Protein AF-A0A9R0AUU1-F1 (afdb_monomer_lite)

Organism: Cyprinus carpio (NCBI:txid7962)

Foldseek 3Di:
DVVVVVVVVVVVVVVVVVVPPDPDPVDDDPVVCCVVDVDDQCPPVPPPVVVDQQDCCRPVVVHNHDLVSLCSNVVDPVVSVVCVCCSPVNDPPDPPD

Radius of gyration: 24.3 Å; chains: 1; bounding box: 58×23×67 Å

Structure (mmCIF, N/CA/C/O backbone):
data_AF-A0A9R0AUU1-F1
#
_entry.id   AF-A0A9R0AUU1-F1
#
loop_
_atom_site.group_PDB
_atom_site.id
_atom_site.type_symbol
_atom_site.label_atom_id
_atom_site.label_alt_id
_atom_site.label_comp_id
_atom_site.label_asym_id
_atom_site.label_entity_id
_atom_site.label_seq_id
_atom_site.pdbx_PDB_ins_code
_atom_site.Cartn_x
_atom_site.Cartn_y
_atom_site.Cartn_z
_atom_site.occupancy
_atom_site.B_iso_or_equiv
_atom_site.auth_seq_id
_atom_site.auth_comp_id
_atom_site.auth_asym_id
_atom_site.auth_atom_id
_atom_site.pdbx_PDB_model_num
ATOM 1 N N . MET A 1 1 ? 31.552 3.357 -51.571 1.00 61.28 1 MET A N 1
ATOM 2 C CA . MET A 1 1 ? 30.229 2.704 -51.471 1.00 61.28 1 MET A CA 1
ATOM 3 C C . MET A 1 1 ? 29.868 2.437 -50.012 1.00 61.28 1 MET A C 1
ATOM 5 O O . MET A 1 1 ? 28.837 2.933 -49.583 1.00 61.28 1 MET A O 1
ATOM 9 N N . GLU A 1 2 ? 30.771 1.855 -49.219 1.00 70.00 2 GLU A N 1
ATOM 10 C CA . GLU A 1 2 ? 30.631 1.654 -47.757 1.00 70.00 2 GLU A CA 1
ATOM 11 C C . GLU A 1 2 ? 30.135 2.874 -46.951 1.00 70.00 2 GLU A C 1
ATOM 13 O O . GLU A 1 2 ? 29.210 2.769 -46.153 1.00 70.00 2 GLU A O 1
ATOM 18 N N . SER A 1 3 ? 30.689 4.072 -47.192 1.00 77.75 3 SER A N 1
ATOM 19 C CA . SER A 1 3 ? 30.302 5.280 -46.436 1.00 77.75 3 SER A CA 1
ATOM 20 C C . SER A 1 3 ? 28.859 5.735 -46.703 1.00 77.75 3 SER A C 1
ATOM 22 O O . SER A 1 3 ? 28.201 6.260 -45.807 1.00 77.75 3 SER A O 1
ATOM 24 N N . LEU A 1 4 ? 28.349 5.519 -47.920 1.00 81.06 4 LEU A N 1
ATOM 25 C CA . LEU A 1 4 ? 26.982 5.895 -48.288 1.00 81.06 4 LEU A CA 1
ATOM 26 C C . LEU A 1 4 ? 25.972 4.903 -47.702 1.00 81.06 4 LEU A C 1
ATOM 28 O O . LEU A 1 4 ? 24.932 5.322 -47.207 1.00 81.06 4 LEU A O 1
ATOM 32 N N . ILE A 1 5 ? 26.323 3.613 -47.689 1.00 86.62 5 ILE A N 1
ATOM 33 C CA . ILE A 1 5 ? 25.522 2.548 -47.076 1.00 86.62 5 ILE A CA 1
ATOM 34 C C . ILE A 1 5 ? 25.401 2.792 -45.570 1.00 86.62 5 ILE A C 1
ATOM 36 O O . ILE A 1 5 ? 24.288 2.830 -45.055 1.00 86.62 5 ILE A O 1
ATOM 40 N N . CYS A 1 6 ? 26.509 3.076 -44.874 1.00 81.81 6 CYS A N 1
ATOM 41 C CA . CYS A 1 6 ? 26.469 3.406 -43.448 1.00 81.81 6 CYS A CA 1
ATOM 42 C C . CYS A 1 6 ? 25.602 4.636 -43.153 1.00 81.81 6 CYS A C 1
ATOM 44 O O . CYS A 1 6 ? 24.823 4.612 -42.205 1.00 81.81 6 CYS A O 1
ATOM 46 N N . ARG A 1 7 ? 25.686 5.694 -43.972 1.00 85.25 7 ARG A N 1
ATOM 47 C CA . ARG A 1 7 ? 24.842 6.893 -43.812 1.00 85.25 7 ARG A CA 1
ATOM 48 C C . ARG A 1 7 ? 23.364 6.587 -44.037 1.00 85.25 7 ARG A C 1
ATOM 50 O O . ARG A 1 7 ? 22.536 7.074 -43.275 1.00 85.25 7 ARG A O 1
ATOM 57 N N . LEU A 1 8 ? 23.041 5.773 -45.041 1.00 87.94 8 LEU A N 1
ATOM 58 C CA . LEU A 1 8 ? 21.666 5.379 -45.341 1.00 87.94 8 LEU A CA 1
ATOM 59 C C . LEU A 1 8 ? 21.078 4.526 -44.211 1.00 87.94 8 LEU A C 1
ATOM 61 O O . LEU A 1 8 ? 19.967 4.790 -43.766 1.00 87.94 8 LEU A O 1
ATOM 65 N N . LEU A 1 9 ? 21.846 3.561 -43.697 1.00 86.50 9 LEU A N 1
ATOM 66 C CA . LEU A 1 9 ? 21.447 2.732 -42.559 1.00 86.50 9 LEU A CA 1
ATOM 67 C C . LEU A 1 9 ? 21.220 3.579 -41.304 1.00 86.50 9 LEU A C 1
ATOM 69 O O . LEU A 1 9 ? 20.205 3.416 -40.634 1.00 86.50 9 LEU A O 1
ATOM 73 N N . PHE A 1 10 ? 22.108 4.535 -41.024 1.00 87.69 10 PHE A N 1
ATOM 74 C CA . PHE A 1 10 ? 21.944 5.455 -39.898 1.00 87.69 10 PHE A CA 1
ATOM 75 C C . PHE A 1 10 ? 20.679 6.313 -40.043 1.00 87.69 10 PHE A C 1
ATOM 77 O O . PHE A 1 10 ? 19.928 6.475 -39.086 1.00 87.69 10 PHE A O 1
ATOM 84 N N . PHE A 1 11 ? 20.399 6.808 -41.252 1.00 87.56 11 PHE A N 1
ATOM 85 C CA . PHE A 1 11 ? 19.173 7.552 -41.546 1.00 87.56 11 PHE A CA 1
ATOM 86 C C . PHE A 1 11 ? 17.914 6.696 -41.385 1.00 87.56 11 PHE A C 1
ATOM 88 O O . PHE A 1 11 ? 16.944 7.160 -40.794 1.00 87.56 11 PHE A O 1
ATOM 95 N N . ILE A 1 12 ? 17.928 5.448 -41.858 1.00 86.75 12 ILE A N 1
ATOM 96 C CA . ILE A 1 12 ? 16.801 4.515 -41.719 1.00 86.75 12 ILE A CA 1
ATOM 97 C C . ILE A 1 12 ? 16.531 4.215 -40.240 1.00 86.75 12 ILE A C 1
ATOM 99 O O . ILE A 1 12 ? 15.378 4.249 -39.812 1.00 86.75 12 ILE A O 1
ATOM 103 N N . LEU A 1 13 ? 17.583 3.994 -39.444 1.00 82.38 13 LEU A N 1
ATOM 104 C CA . LEU A 1 13 ? 17.466 3.799 -37.997 1.00 82.38 13 LEU A CA 1
ATOM 105 C C . LEU A 1 13 ? 16.871 5.038 -37.312 1.00 82.38 13 LEU A C 1
ATOM 107 O O . LEU A 1 13 ? 15.938 4.910 -36.521 1.00 82.38 13 LEU A O 1
ATOM 111 N N . ILE A 1 14 ? 17.343 6.240 -37.660 1.00 82.19 14 ILE A N 1
ATOM 112 C CA . ILE A 1 14 ? 16.812 7.500 -37.119 1.00 82.19 14 ILE A CA 1
ATOM 113 C C . ILE A 1 14 ? 15.330 7.678 -37.483 1.00 82.19 14 ILE A C 1
ATOM 115 O O . ILE A 1 14 ? 14.525 8.002 -36.612 1.00 82.19 14 ILE A O 1
ATOM 119 N N . VAL A 1 15 ? 14.939 7.434 -38.736 1.00 81.19 15 VAL A N 1
ATOM 120 C CA . VAL A 1 15 ? 13.542 7.579 -39.189 1.00 81.19 15 VAL A CA 1
ATOM 121 C C . VAL A 1 15 ? 12.614 6.580 -38.488 1.00 81.19 15 VAL A C 1
ATOM 123 O O . VAL A 1 15 ? 11.507 6.955 -38.090 1.00 81.19 15 VAL A O 1
ATOM 126 N N . HIS A 1 16 ? 13.066 5.341 -38.266 1.00 73.31 16 HIS A N 1
ATOM 127 C CA . HIS A 1 16 ? 12.323 4.358 -37.473 1.00 73.31 16 HIS A CA 1
ATOM 128 C C . HIS A 1 16 ? 12.141 4.807 -36.018 1.00 73.31 16 HIS A C 1
ATOM 130 O O . HIS A 1 16 ? 11.027 4.735 -35.502 1.00 73.31 16 HIS A O 1
ATOM 136 N N . HIS A 1 17 ? 13.193 5.330 -35.378 1.00 66.56 17 HIS A N 1
ATOM 137 C CA . HIS A 1 17 ? 13.107 5.858 -34.013 1.00 66.56 17 HIS A CA 1
ATOM 138 C C . HIS A 1 17 ? 12.141 7.047 -33.903 1.00 66.56 17 HIS A C 1
ATOM 140 O O . HIS A 1 17 ? 11.323 7.086 -32.982 1.00 66.56 17 HIS A O 1
ATOM 146 N N . VAL A 1 18 ? 12.176 7.980 -34.860 1.00 66.69 18 VAL A N 1
ATOM 147 C CA . VAL A 1 18 ? 11.287 9.157 -34.878 1.00 66.69 18 VAL A CA 1
ATOM 148 C C . VAL A 1 18 ? 9.826 8.759 -35.122 1.00 66.69 18 VAL A C 1
ATOM 150 O O . VAL A 1 18 ? 8.928 9.342 -34.523 1.00 66.69 18 VAL A O 1
ATOM 153 N N . SER A 1 19 ? 9.573 7.724 -35.928 1.00 61.03 19 SER A N 1
ATOM 154 C CA . SER A 1 19 ? 8.212 7.234 -36.211 1.00 61.03 19 SER A CA 1
ATOM 155 C C . SER A 1 19 ? 7.595 6.434 -35.054 1.00 61.03 19 SER A C 1
ATOM 157 O O . SER A 1 19 ? 6.383 6.252 -35.013 1.00 61.03 19 SER A O 1
ATOM 159 N N . SER A 1 20 ? 8.414 5.970 -34.102 1.00 58.66 20 SER A N 1
ATOM 160 C CA . SER A 1 20 ? 7.964 5.308 -32.866 1.00 58.66 20 SER A CA 1
ATOM 161 C C . SER A 1 20 ? 7.702 6.266 -31.697 1.00 58.66 20 SER A C 1
ATOM 163 O O . SER A 1 20 ? 7.411 5.808 -30.591 1.00 58.66 20 SER A O 1
ATOM 165 N N . ALA A 1 21 ? 7.779 7.583 -31.924 1.00 58.88 21 ALA A N 1
ATOM 166 C CA . ALA A 1 21 ? 7.344 8.592 -30.963 1.00 58.88 21 ALA A CA 1
ATOM 167 C C . ALA A 1 21 ? 5.805 8.597 -30.868 1.00 58.88 21 ALA A C 1
ATOM 169 O O . ALA A 1 21 ? 5.121 9.474 -31.390 1.00 58.88 21 ALA A O 1
ATOM 170 N N . ASP A 1 22 ? 5.269 7.556 -30.230 1.00 61.91 22 ASP A N 1
ATOM 171 C CA . ASP A 1 22 ? 3.873 7.431 -29.820 1.00 61.91 22 ASP A CA 1
ATOM 172 C C . ASP A 1 22 ? 3.452 8.701 -29.062 1.00 61.91 22 ASP A C 1
ATOM 174 O O . ASP A 1 22 ? 4.228 9.230 -28.260 1.00 61.91 22 ASP A O 1
ATOM 178 N N . GLN A 1 23 ? 2.243 9.206 -29.331 1.00 59.59 23 GLN A N 1
ATOM 179 C CA . GLN A 1 23 ? 1.679 10.396 -28.684 1.00 59.59 23 GLN A CA 1
ATOM 180 C C . GLN A 1 23 ? 1.923 10.324 -27.172 1.00 59.59 23 GLN A C 1
ATOM 182 O O . GLN A 1 23 ? 1.379 9.467 -26.474 1.00 59.59 23 GLN A O 1
ATOM 187 N N . HIS A 1 24 ? 2.789 11.211 -26.679 1.00 59.53 24 HIS A N 1
ATOM 188 C CA . HIS A 1 24 ? 3.354 11.150 -25.336 1.00 59.53 24 HIS A CA 1
ATOM 189 C C . HIS A 1 24 ? 2.301 11.531 -24.281 1.00 59.53 24 HIS A C 1
ATOM 191 O O . HIS A 1 24 ? 2.302 12.626 -23.722 1.00 59.53 24 HIS A O 1
ATOM 197 N N . THR A 1 25 ? 1.393 10.613 -23.954 1.00 67.88 25 THR A N 1
ATOM 198 C CA . THR A 1 25 ? 0.762 10.625 -22.636 1.00 67.88 25 TH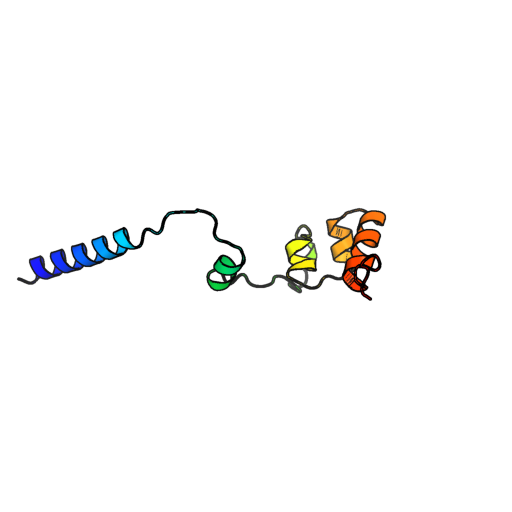R A CA 1
ATOM 199 C C . THR A 1 25 ? 1.837 10.184 -21.651 1.00 67.88 25 THR A C 1
ATOM 201 O O . THR A 1 25 ? 2.182 9.003 -21.592 1.00 67.88 25 THR A O 1
ATOM 204 N N . VAL A 1 26 ? 2.399 11.136 -20.900 1.00 71.62 26 VAL A N 1
ATOM 205 C CA . VAL A 1 26 ? 3.438 10.881 -19.880 1.00 71.62 26 VAL A CA 1
ATOM 206 C C . VAL A 1 26 ? 2.976 9.828 -18.859 1.00 71.62 26 VAL A C 1
ATOM 208 O O . VAL A 1 26 ? 3.791 9.110 -18.288 1.00 71.62 26 VAL A O 1
ATOM 211 N N . PHE A 1 27 ? 1.660 9.666 -18.697 1.00 76.00 27 PHE A N 1
ATOM 212 C CA . PHE A 1 27 ? 1.044 8.635 -17.874 1.00 76.00 27 PHE A CA 1
ATOM 213 C C . PHE A 1 27 ? 0.431 7.529 -18.738 1.00 76.00 27 PHE A C 1
ATOM 215 O O . PHE A 1 27 ? -0.355 7.788 -19.650 1.00 76.00 27 PHE A O 1
ATOM 222 N N . ARG A 1 28 ? 0.776 6.277 -18.429 1.00 80.12 28 ARG A N 1
ATOM 223 C CA . ARG A 1 28 ? 0.1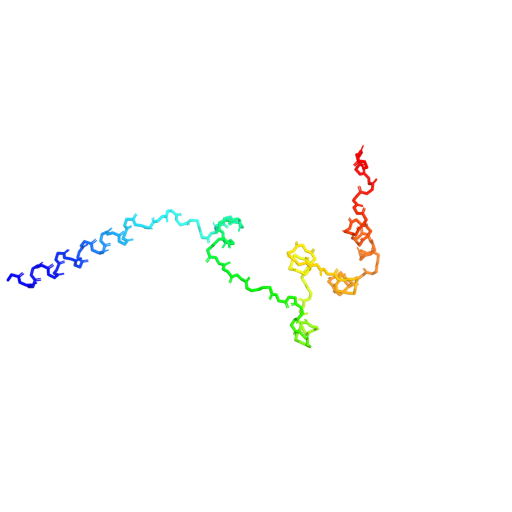15 5.080 -18.967 1.00 80.12 28 ARG A CA 1
ATOM 224 C C . ARG A 1 28 ? -0.868 4.540 -17.928 1.00 80.12 28 ARG A C 1
ATOM 226 O O . ARG A 1 28 ? -0.695 4.770 -16.734 1.00 80.12 28 ARG A O 1
ATOM 233 N N . SER A 1 29 ? -1.890 3.807 -18.371 1.00 85.38 29 SER A N 1
ATOM 234 C CA . SER A 1 29 ? -2.802 3.126 -17.446 1.00 85.38 29 SER A CA 1
ATOM 235 C C . SER A 1 29 ? -2.046 2.118 -16.579 1.00 85.38 29 SER A C 1
ATOM 237 O O . SER A 1 29 ? -1.070 1.520 -17.037 1.00 85.38 29 SER A O 1
ATOM 239 N N . ARG A 1 30 ? -2.524 1.886 -15.350 1.00 81.06 30 ARG A N 1
ATOM 240 C CA . ARG A 1 30 ? -1.941 0.911 -14.411 1.00 81.06 30 ARG A CA 1
ATOM 241 C C . ARG A 1 30 ? -1.740 -0.460 -15.064 1.00 81.06 30 ARG A C 1
ATOM 243 O O . ARG A 1 30 ? -0.676 -1.050 -14.935 1.00 81.06 30 ARG A O 1
ATOM 250 N N . GLN A 1 31 ? -2.719 -0.927 -15.839 1.00 83.69 31 GLN A N 1
ATOM 251 C CA . GLN A 1 31 ? -2.660 -2.212 -16.537 1.00 83.69 31 GLN A CA 1
ATOM 252 C C . GLN A 1 31 ? -1.511 -2.267 -17.554 1.00 83.69 31 GLN A C 1
ATOM 254 O O . GLN A 1 31 ? -0.770 -3.243 -17.577 1.00 83.69 31 GLN A O 1
ATOM 259 N N . ARG A 1 32 ? -1.324 -1.219 -18.374 1.00 84.31 32 ARG A N 1
ATOM 260 C CA . ARG A 1 32 ? -0.204 -1.161 -19.333 1.00 84.31 32 ARG A CA 1
ATOM 261 C C . ARG A 1 32 ? 1.136 -0.979 -18.629 1.00 84.31 32 ARG A C 1
ATOM 263 O O . ARG A 1 32 ? 2.117 -1.589 -19.038 1.00 84.31 32 ARG A O 1
ATOM 270 N N . ALA A 1 33 ? 1.176 -0.160 -17.581 1.00 83.62 33 ALA A N 1
ATOM 271 C CA . ALA A 1 33 ? 2.385 0.072 -16.804 1.00 83.62 33 ALA A CA 1
ATOM 272 C C . ALA A 1 33 ? 2.870 -1.218 -16.132 1.00 83.62 33 ALA A C 1
ATOM 274 O O . ALA A 1 33 ? 4.049 -1.513 -16.231 1.00 83.62 33 ALA A O 1
ATOM 275 N N . ASN A 1 34 ? 1.982 -2.030 -15.556 1.00 81.62 34 ASN A N 1
ATOM 276 C CA . ASN A 1 34 ? 2.355 -3.276 -14.874 1.00 81.62 34 ASN A CA 1
ATOM 277 C C . ASN A 1 34 ? 2.919 -4.359 -15.812 1.00 81.62 34 ASN A C 1
ATOM 279 O O . ASN A 1 34 ? 3.660 -5.225 -15.360 1.00 81.62 34 ASN A O 1
ATOM 283 N N . VAL A 1 35 ? 2.591 -4.318 -17.110 1.00 83.06 35 VAL A N 1
ATOM 284 C CA . VAL A 1 35 ? 3.174 -5.231 -18.114 1.00 83.06 35 VAL A CA 1
ATOM 285 C C . VAL A 1 35 ? 4.602 -4.818 -18.485 1.00 83.06 35 VAL A C 1
ATOM 287 O O . VAL A 1 35 ? 5.425 -5.670 -18.804 1.00 83.06 35 VAL A O 1
ATOM 290 N N . LEU A 1 36 ? 4.901 -3.516 -18.454 1.00 81.50 36 LEU A N 1
ATOM 291 C CA . LEU A 1 36 ? 6.190 -2.964 -18.886 1.00 81.50 36 LEU A CA 1
ATOM 292 C C . LEU A 1 36 ? 7.158 -2.719 -17.720 1.00 81.50 36 LEU A C 1
ATOM 294 O O . LEU A 1 36 ? 8.367 -2.876 -17.869 1.00 81.50 36 LEU A O 1
ATOM 298 N N . LEU A 1 37 ? 6.632 -2.315 -16.567 1.00 79.69 37 LEU A N 1
ATOM 299 C CA . LEU A 1 37 ? 7.364 -1.983 -15.353 1.00 79.69 37 LEU A CA 1
ATOM 300 C C . LEU A 1 37 ? 7.147 -3.096 -14.328 1.00 79.69 37 LEU A C 1
ATOM 302 O O . LEU A 1 37 ? 6.168 -3.104 -13.583 1.00 79.69 37 LEU A O 1
ATOM 306 N N . LEU A 1 38 ? 8.094 -4.031 -14.273 1.00 73.62 38 LEU A N 1
ATOM 307 C CA . LEU A 1 38 ? 8.144 -5.053 -13.232 1.00 73.62 38 LEU A CA 1
ATOM 308 C C . LEU A 1 38 ? 8.640 -4.415 -11.928 1.00 73.62 38 LEU A C 1
ATOM 310 O O . LEU A 1 38 ? 9.841 -4.331 -11.674 1.00 73.62 38 LEU A O 1
ATOM 314 N N . ARG A 1 39 ? 7.713 -3.935 -11.098 1.00 75.69 39 ARG A N 1
ATOM 315 C CA . ARG A 1 39 ? 8.021 -3.518 -9.727 1.00 75.69 39 ARG A CA 1
ATOM 316 C C . ARG A 1 39 ? 8.059 -4.760 -8.836 1.00 75.69 39 ARG A C 1
ATOM 318 O O . ARG A 1 39 ? 7.079 -5.498 -8.777 1.00 75.69 39 ARG A O 1
ATOM 325 N N . SER A 1 40 ? 9.169 -4.994 -8.138 1.00 75.00 40 SER A N 1
ATOM 326 C CA . SER A 1 40 ? 9.212 -6.039 -7.113 1.00 75.00 40 SER A CA 1
ATOM 327 C C . SER A 1 40 ? 8.279 -5.677 -5.956 1.00 75.00 40 SER A C 1
ATOM 329 O O . SER A 1 40 ? 8.238 -4.521 -5.519 1.00 75.00 40 SER A O 1
ATOM 331 N N . ARG A 1 41 ? 7.536 -6.675 -5.464 1.00 71.75 41 ARG A N 1
ATOM 332 C CA . ARG A 1 41 ? 6.812 -6.565 -4.194 1.00 71.75 41 ARG A CA 1
ATOM 333 C C . ARG A 1 41 ? 7.806 -6.288 -3.072 1.00 71.75 41 ARG A C 1
ATOM 335 O O . ARG A 1 41 ? 8.927 -6.803 -3.110 1.00 71.75 41 ARG A O 1
ATOM 342 N N . ARG A 1 42 ? 7.415 -5.421 -2.141 1.00 76.25 42 ARG A N 1
ATOM 343 C CA . ARG A 1 42 ? 8.244 -5.054 -0.984 1.00 76.25 42 ARG A CA 1
ATOM 344 C C . ARG A 1 42 ? 7.789 -5.745 0.295 1.00 76.25 42 ARG A C 1
ATOM 346 O O . ARG A 1 42 ? 8.591 -5.751 1.220 1.00 76.25 42 ARG A O 1
ATOM 353 N N . ALA A 1 43 ? 6.618 -6.387 0.279 1.00 71.50 43 ALA A N 1
ATOM 354 C CA . ALA A 1 43 ? 6.151 -7.233 1.367 1.00 71.50 43 ALA A CA 1
ATOM 355 C C . ALA A 1 43 ? 7.233 -8.195 1.864 1.00 71.50 43 ALA A C 1
ATOM 357 O O . ALA A 1 43 ? 7.849 -8.928 1.076 1.00 71.50 43 ALA A O 1
ATOM 358 N N . ASN A 1 44 ? 7.347 -8.294 3.184 1.00 63.56 44 ASN A N 1
ATOM 359 C CA . ASN A 1 44 ? 8.252 -9.180 3.908 1.00 63.56 44 ASN A CA 1
ATOM 360 C C . ASN A 1 44 ? 9.736 -8.837 3.707 1.00 63.56 44 ASN A C 1
ATOM 362 O O . ASN A 1 44 ? 10.592 -9.725 3.798 1.00 63.56 44 ASN A O 1
ATOM 366 N N . ALA A 1 45 ? 10.078 -7.568 3.463 1.00 71.62 45 ALA A N 1
ATOM 367 C CA . ALA A 1 45 ? 11.471 -7.108 3.409 1.00 71.62 45 ALA A CA 1
ATOM 368 C C . ALA A 1 45 ? 12.105 -6.998 4.816 1.00 71.62 45 ALA A C 1
ATOM 370 O O . ALA A 1 45 ? 12.801 -6.029 5.121 1.00 71.62 45 ALA A O 1
ATOM 371 N N . PHE A 1 46 ? 11.887 -8.009 5.666 1.00 71.31 46 PHE A N 1
ATOM 372 C CA . PHE A 1 46 ? 12.378 -8.113 7.043 1.00 71.31 46 PHE A CA 1
ATOM 373 C C . PHE A 1 46 ? 12.302 -6.761 7.793 1.00 71.31 46 PHE A C 1
ATOM 375 O O . PHE A 1 46 ? 11.319 -6.043 7.677 1.00 71.31 46 PHE A O 1
ATOM 382 N N . LEU A 1 47 ? 13.346 -6.382 8.537 1.00 73.25 47 LEU A N 1
ATOM 383 C CA . LEU A 1 47 ? 13.386 -5.170 9.372 1.00 73.25 47 LEU A CA 1
ATOM 384 C C . LEU A 1 47 ? 13.365 -3.834 8.607 1.00 73.25 47 LEU A C 1
ATOM 386 O O . LEU A 1 47 ? 13.340 -2.784 9.243 1.00 73.25 47 LEU A O 1
ATOM 390 N N . LEU A 1 48 ? 13.462 -3.832 7.273 1.00 78.44 48 LEU A N 1
ATOM 391 C CA . LEU A 1 48 ? 13.492 -2.579 6.508 1.00 78.44 48 LEU A CA 1
ATOM 392 C C . LEU A 1 48 ? 12.093 -2.023 6.243 1.00 78.44 48 LEU A C 1
ATOM 394 O O . LEU A 1 48 ? 11.961 -0.816 6.057 1.00 78.44 48 LEU A O 1
ATOM 398 N N . GLU A 1 49 ? 11.078 -2.885 6.198 1.00 81.56 49 GLU A N 1
ATOM 399 C CA . GLU A 1 49 ? 9.695 -2.505 5.897 1.00 81.56 49 GLU A CA 1
ATOM 400 C C . GLU A 1 49 ? 9.108 -1.608 6.993 1.00 81.56 49 GLU A C 1
ATOM 402 O O . GLU A 1 49 ? 8.616 -0.530 6.678 1.00 81.56 49 GLU A O 1
ATOM 407 N N . GLU A 1 50 ? 9.348 -1.959 8.257 1.00 83.94 50 GLU A N 1
ATOM 408 C CA . GLU A 1 50 ? 8.929 -1.228 9.469 1.00 83.94 50 GLU A CA 1
ATOM 409 C C . GLU A 1 50 ? 9.494 0.205 9.581 1.00 83.94 50 GLU A C 1
ATOM 411 O O . GLU A 1 50 ? 9.021 1.027 10.361 1.00 83.94 50 GLU A O 1
ATOM 416 N N . ILE A 1 51 ? 10.561 0.526 8.839 1.00 84.75 51 ILE A N 1
ATOM 417 C CA . ILE A 1 51 ? 11.163 1.874 8.824 1.00 84.75 51 ILE A CA 1
ATOM 418 C C . ILE A 1 51 ? 10.471 2.762 7.781 1.00 84.75 51 ILE A C 1
ATOM 420 O O . ILE A 1 51 ? 10.548 3.994 7.834 1.00 84.75 51 ILE A O 1
ATOM 424 N N . LEU A 1 52 ? 9.838 2.150 6.780 1.00 85.56 52 LEU A N 1
ATOM 425 C CA . LEU A 1 52 ? 9.171 2.872 5.713 1.00 85.56 52 LEU A CA 1
ATOM 426 C C . LEU A 1 52 ? 7.801 3.343 6.186 1.00 85.56 52 LEU A C 1
ATOM 428 O O . LEU A 1 52 ? 7.106 2.672 6.933 1.00 85.56 52 LEU A O 1
ATOM 432 N N . GLN A 1 53 ? 7.378 4.499 5.681 1.00 89.19 53 GLN A N 1
ATOM 433 C CA . GLN A 1 53 ? 6.012 4.940 5.901 1.00 89.19 53 GLN A CA 1
ATOM 434 C C . GLN A 1 53 ? 5.033 3.966 5.233 1.00 89.19 53 GLN A C 1
ATOM 436 O O . GLN A 1 53 ? 5.183 3.659 4.036 1.00 89.19 53 GLN A O 1
ATOM 441 N N . GLY A 1 54 ? 4.033 3.541 6.010 1.00 88.88 54 GLY A N 1
ATOM 442 C CA . GLY A 1 54 ? 2.955 2.669 5.560 1.00 88.88 54 GLY A CA 1
ATOM 443 C C . GLY A 1 54 ? 2.228 3.240 4.346 1.00 88.88 54 GLY A C 1
ATOM 444 O O . GLY A 1 54 ? 2.086 4.459 4.169 1.00 88.88 54 GLY A O 1
ATOM 445 N N . ASN A 1 55 ? 1.780 2.357 3.461 1.00 92.19 55 ASN A N 1
ATOM 446 C CA . ASN A 1 55 ? 1.073 2.732 2.243 1.00 92.19 55 ASN A CA 1
ATOM 447 C C . ASN A 1 55 ? -0.051 1.740 1.959 1.00 92.19 55 ASN A C 1
ATOM 449 O O . ASN A 1 55 ? 0.196 0.648 1.458 1.00 92.19 55 ASN A O 1
ATOM 453 N N . LEU A 1 56 ? -1.291 2.175 2.194 1.00 94.50 56 LEU A N 1
ATOM 454 C CA . LEU A 1 56 ? -2.486 1.340 2.057 1.00 94.50 56 LEU A CA 1
ATOM 455 C C . LEU A 1 56 ? -2.623 0.675 0.680 1.00 94.50 56 LEU A C 1
ATOM 457 O O . LEU A 1 56 ? -3.014 -0.485 0.589 1.00 94.50 56 LEU A O 1
ATOM 461 N N . GLU A 1 57 ? -2.283 1.395 -0.393 1.00 92.81 57 GLU A N 1
ATOM 462 C CA . GLU A 1 57 ? -2.329 0.843 -1.747 1.00 92.81 57 GLU A CA 1
ATOM 463 C C . GLU A 1 57 ? -1.331 -0.291 -1.929 1.00 92.81 57 GLU A C 1
ATOM 465 O O . GLU A 1 57 ? -1.705 -1.367 -2.380 1.00 92.81 57 GLU A O 1
ATOM 470 N N . ARG A 1 58 ? -0.077 -0.071 -1.544 1.00 90.69 58 ARG A N 1
ATOM 471 C CA . ARG A 1 58 ? 0.985 -1.067 -1.664 1.00 90.69 58 ARG A CA 1
ATOM 472 C C . ARG A 1 58 ? 0.735 -2.265 -0.750 1.00 90.69 58 ARG A C 1
ATOM 474 O O . ARG A 1 58 ? 0.740 -3.386 -1.234 1.00 90.69 58 ARG A O 1
ATOM 481 N N . GLU A 1 59 ? 0.530 -2.028 0.540 1.00 92.12 59 GLU A N 1
ATOM 482 C CA . GLU A 1 59 ? 0.548 -3.080 1.565 1.00 92.12 59 GLU A CA 1
ATOM 483 C C . GLU A 1 59 ? -0.769 -3.857 1.628 1.00 92.12 59 GLU A C 1
ATOM 485 O O . GLU A 1 59 ? -0.750 -5.074 1.791 1.00 92.12 59 GLU A O 1
ATOM 490 N N . CYS A 1 60 ? -1.916 -3.188 1.465 1.00 93.06 60 CYS A N 1
ATOM 491 C CA . CYS A 1 60 ? -3.220 -3.828 1.642 1.00 93.06 60 CYS A CA 1
ATOM 492 C C . CYS A 1 60 ? -3.962 -4.120 0.328 1.00 93.06 60 CYS A C 1
ATOM 494 O O . CYS A 1 60 ? -4.716 -5.094 0.280 1.00 93.06 60 CYS A O 1
ATOM 496 N N . PHE A 1 61 ? -3.806 -3.303 -0.725 1.00 92.19 61 PHE A N 1
ATOM 497 C CA . PHE A 1 61 ? -4.508 -3.518 -2.004 1.00 92.19 61 PHE A CA 1
ATOM 498 C C . PHE A 1 61 ? -3.665 -4.271 -3.048 1.00 92.19 61 PHE A C 1
ATOM 500 O O . PHE A 1 61 ? -4.183 -5.153 -3.736 1.00 92.19 61 PHE A O 1
ATOM 507 N N . GLU A 1 62 ? -2.378 -3.944 -3.191 1.00 88.75 62 GLU A N 1
ATOM 508 C CA . GLU A 1 62 ? -1.441 -4.643 -4.085 1.00 88.75 62 GLU A CA 1
ATOM 509 C C . GLU A 1 62 ? -0.847 -5.902 -3.418 1.00 88.75 62 GLU A C 1
ATOM 511 O O . GLU A 1 62 ? -0.580 -6.911 -4.089 1.00 88.75 62 GLU A O 1
ATOM 516 N N . GLU A 1 63 ? -0.665 -5.844 -2.099 1.00 88.69 63 GLU A N 1
ATOM 517 C CA . GLU A 1 63 ? -0.189 -6.911 -1.219 1.00 88.69 63 GLU A CA 1
ATOM 518 C C . GLU A 1 63 ? -1.279 -7.275 -0.185 1.00 88.69 63 GLU A C 1
ATOM 520 O O . GLU A 1 63 ? -2.404 -6.782 -0.255 1.00 88.69 63 GLU A O 1
ATOM 525 N N . ARG A 1 64 ? -0.997 -8.218 0.723 1.00 90.31 64 ARG A N 1
ATOM 526 C CA . ARG A 1 64 ? -1.927 -8.593 1.798 1.00 90.31 64 ARG A CA 1
ATOM 527 C C . ARG A 1 64 ? -1.334 -8.155 3.128 1.00 90.31 64 ARG A C 1
ATOM 529 O O . ARG A 1 64 ? -0.372 -8.779 3.567 1.00 90.31 64 ARG A O 1
ATOM 536 N N . CYS A 1 65 ? -1.953 -7.163 3.757 1.00 92.50 65 CYS A N 1
ATOM 537 C CA . CYS A 1 65 ? -1.498 -6.620 5.029 1.00 92.50 65 CYS A CA 1
ATOM 538 C C . CYS A 1 65 ? -2.165 -7.304 6.232 1.00 92.50 65 CYS A C 1
ATOM 540 O O . CYS A 1 65 ? -3.252 -7.894 6.138 1.00 92.50 65 CYS A O 1
ATOM 542 N N . ASN A 1 66 ? -1.506 -7.214 7.380 1.00 93.19 66 ASN A N 1
ATOM 543 C CA . ASN A 1 66 ? -2.043 -7.516 8.695 1.00 93.19 66 ASN A CA 1
ATOM 544 C C . ASN A 1 66 ? -2.674 -6.254 9.331 1.00 93.19 66 ASN A C 1
ATOM 546 O O . ASN A 1 66 ? -2.633 -5.154 8.779 1.00 93.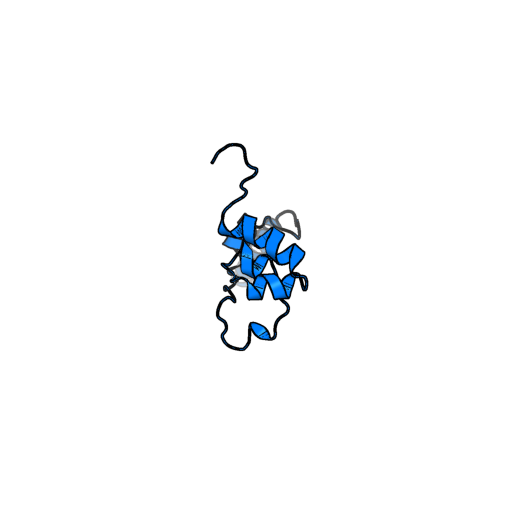19 66 ASN A O 1
ATOM 550 N N . LYS A 1 67 ? -3.315 -6.414 10.495 1.00 95.44 67 LYS A N 1
ATOM 551 C CA . LYS A 1 67 ? -4.059 -5.316 11.131 1.00 95.44 67 LYS A CA 1
ATOM 552 C C . LYS A 1 67 ? -3.151 -4.192 11.647 1.00 95.44 67 LYS A C 1
ATOM 554 O O . LYS A 1 67 ? -3.596 -3.048 11.674 1.00 95.44 67 LYS A O 1
ATOM 559 N N . GLU A 1 68 ? -1.926 -4.510 12.061 1.00 94.81 68 GLU A N 1
ATOM 560 C CA . GLU A 1 68 ? -0.979 -3.520 12.580 1.00 94.81 68 GLU A CA 1
ATOM 561 C C . GLU A 1 68 ? -0.482 -2.602 11.464 1.00 94.81 68 GLU A C 1
ATOM 563 O O . GLU A 1 68 ? -0.551 -1.390 11.615 1.00 94.81 68 GLU A O 1
ATOM 568 N N . GLU A 1 69 ? -0.151 -3.149 10.296 1.00 94.31 69 GLU A N 1
ATOM 569 C CA . GLU A 1 69 ? 0.234 -2.355 9.116 1.00 94.31 69 GLU A CA 1
ATOM 570 C C . GLU A 1 69 ? -0.894 -1.389 8.694 1.00 94.31 69 GLU A C 1
ATOM 572 O O . GLU A 1 69 ? -0.674 -0.207 8.416 1.00 94.31 69 GLU A O 1
ATOM 577 N N . ALA A 1 70 ? -2.153 -1.847 8.728 1.00 96.12 70 ALA A N 1
ATOM 578 C CA . ALA A 1 70 ? -3.297 -0.964 8.500 1.00 96.12 70 ALA A CA 1
ATOM 579 C C . ALA A 1 70 ? -3.408 0.128 9.586 1.00 96.12 70 ALA A C 1
ATOM 581 O O . ALA A 1 70 ? -3.703 1.285 9.269 1.00 96.12 70 ALA A O 1
ATOM 582 N N . ARG A 1 71 ? -3.151 -0.213 10.858 1.00 96.69 71 ARG A N 1
ATOM 583 C CA . ARG A 1 71 ? -3.156 0.736 11.983 1.00 96.69 71 ARG A CA 1
ATOM 584 C C . ARG A 1 71 ? -2.078 1.805 11.829 1.00 96.69 71 ARG A C 1
ATOM 586 O O . ARG A 1 71 ? -2.352 2.975 12.099 1.00 96.69 71 ARG A O 1
ATOM 593 N N . GLU A 1 72 ? -0.891 1.421 11.377 1.00 94.88 72 GLU A N 1
ATOM 594 C CA . GLU A 1 72 ? 0.231 2.320 11.103 1.00 94.88 72 GLU A CA 1
ATOM 595 C C . GLU A 1 72 ? -0.084 3.307 9.980 1.00 94.88 72 GLU A C 1
ATOM 597 O O . GLU A 1 72 ? 0.222 4.489 10.109 1.00 94.88 72 GLU A O 1
ATOM 602 N N . TYR A 1 73 ? -0.768 2.873 8.917 1.00 95.50 73 TYR A N 1
ATOM 603 C CA . TYR A 1 73 ? -1.192 3.784 7.850 1.00 95.50 73 TYR A CA 1
ATOM 604 C C . TYR A 1 73 ? -2.228 4.819 8.321 1.00 95.50 73 TYR A C 1
ATOM 606 O O . TYR A 1 73 ? -2.148 5.995 7.957 1.00 95.50 73 TYR A O 1
ATOM 614 N N . PHE A 1 74 ? -3.242 4.391 9.082 1.00 96.75 74 PHE A N 1
ATOM 615 C CA . PHE A 1 74 ? -4.333 5.283 9.497 1.00 96.75 74 PHE A CA 1
ATOM 616 C C . PHE A 1 74 ? -4.002 6.137 10.723 1.00 96.75 74 PHE A C 1
ATOM 618 O O . PHE A 1 74 ? -4.677 7.151 10.931 1.00 96.75 74 PHE A O 1
ATOM 625 N N . GLU A 1 75 ? -3.052 5.694 11.554 1.00 96.00 75 GLU A N 1
ATOM 626 C CA . GLU A 1 75 ? -2.717 6.253 12.873 1.00 96.00 75 GLU A CA 1
ATOM 627 C C . GLU A 1 75 ? -3.962 6.504 13.749 1.00 96.00 75 GLU A C 1
ATOM 629 O O . GLU A 1 75 ? -4.036 7.438 14.551 1.00 96.00 75 GLU A O 1
ATOM 634 N N . ASN A 1 76 ? -5.002 5.687 13.557 1.00 98.06 76 ASN A N 1
ATOM 635 C CA . ASN A 1 76 ? -6.298 5.867 14.193 1.00 98.06 76 ASN A CA 1
ATOM 636 C C . ASN A 1 76 ? -7.052 4.541 14.296 1.00 98.06 76 ASN A C 1
ATOM 638 O O . ASN A 1 76 ? -7.406 3.934 13.282 1.00 98.06 76 ASN A O 1
ATOM 642 N N . ASP A 1 77 ? -7.368 4.134 15.522 1.00 97.75 77 ASP A N 1
ATOM 643 C CA . ASP A 1 77 ? -7.993 2.836 15.786 1.00 97.75 77 ASP A CA 1
ATOM 644 C C . ASP A 1 77 ? -9.389 2.709 15.171 1.00 97.75 77 ASP A C 1
ATOM 646 O O . ASP A 1 77 ? -9.726 1.660 14.622 1.00 97.75 77 ASP A O 1
ATOM 650 N N . GLN A 1 78 ? -10.197 3.775 15.203 1.00 97.75 78 GLN A N 1
ATOM 651 C CA . GLN A 1 78 ? -11.547 3.743 14.637 1.00 97.75 78 GLN A CA 1
ATOM 652 C C . GLN A 1 78 ? -11.499 3.542 13.120 1.00 97.75 78 GLN A C 1
ATOM 654 O O . GLN A 1 78 ? -12.114 2.610 12.608 1.00 97.75 78 GLN A O 1
ATOM 659 N N . LYS A 1 79 ? -10.703 4.351 12.408 1.00 97.69 79 LYS A N 1
ATOM 660 C CA . LYS A 1 79 ? -10.524 4.218 10.952 1.00 97.69 79 LYS A CA 1
ATOM 661 C C . LYS A 1 79 ? -9.965 2.852 10.569 1.00 97.69 79 LYS A C 1
ATOM 663 O O . LYS A 1 79 ? -10.403 2.267 9.583 1.00 97.69 79 LYS A O 1
ATOM 668 N N . THR A 1 80 ? -9.030 2.342 11.366 1.00 97.25 80 THR A N 1
ATOM 669 C CA . THR A 1 80 ? -8.447 1.015 11.159 1.00 97.25 80 THR A CA 1
ATOM 670 C C . THR A 1 80 ? -9.508 -0.068 11.280 1.00 97.25 80 THR A C 1
ATOM 672 O O . THR A 1 80 ? -9.583 -0.932 10.416 1.00 97.25 80 THR A O 1
ATOM 675 N N . ASN A 1 81 ? -10.362 -0.018 12.305 1.00 96.38 81 ASN A N 1
ATOM 676 C CA . ASN A 1 81 ? -11.439 -0.993 12.479 1.00 96.38 81 ASN A CA 1
ATOM 677 C C . ASN A 1 81 ? -12.491 -0.901 11.359 1.00 96.38 81 ASN A C 1
ATOM 679 O O . ASN A 1 81 ? -12.912 -1.937 10.839 1.00 96.38 81 ASN A O 1
ATOM 683 N N . ASP A 1 82 ? -12.868 0.315 10.952 1.00 95.12 82 ASP A N 1
ATOM 684 C CA . ASP A 1 82 ? -13.830 0.547 9.866 1.00 95.12 82 ASP A CA 1
ATOM 685 C C . ASP A 1 82 ? -13.322 -0.017 8.528 1.00 95.12 82 ASP A C 1
ATOM 687 O O . ASP A 1 82 ? -14.078 -0.633 7.772 1.00 95.12 82 ASP A O 1
ATOM 691 N N . PHE A 1 83 ? -12.030 0.169 8.244 1.00 95.88 83 PHE A N 1
ATOM 692 C CA . PHE A 1 83 ? -11.361 -0.422 7.088 1.00 95.88 83 PHE A CA 1
ATOM 693 C C . PHE A 1 83 ? -11.249 -1.946 7.218 1.00 95.88 83 PHE A C 1
ATOM 695 O O . PHE A 1 83 ? -11.660 -2.672 6.314 1.00 95.88 83 PHE A O 1
ATOM 702 N N . TRP A 1 84 ? -10.726 -2.434 8.346 1.00 96.06 84 TRP A N 1
ATOM 703 C CA . TRP A 1 84 ? -10.371 -3.839 8.554 1.00 96.06 84 TRP A CA 1
ATOM 704 C C . TRP A 1 84 ? -11.575 -4.773 8.455 1.00 96.06 84 TRP A C 1
ATOM 706 O O . TRP A 1 84 ? -11.485 -5.823 7.824 1.00 96.06 84 TRP A O 1
ATOM 716 N N . THR A 1 85 ? -12.715 -4.357 9.015 1.00 93.88 85 THR A N 1
ATOM 717 C CA . THR A 1 85 ? -13.969 -5.127 8.959 1.00 93.88 85 THR A CA 1
ATOM 718 C C . THR A 1 85 ? -14.387 -5.380 7.510 1.00 93.88 85 THR A C 1
ATOM 720 O O . THR A 1 85 ? -14.733 -6.493 7.141 1.00 93.88 85 THR A O 1
ATOM 723 N N . LYS A 1 86 ? -14.282 -4.366 6.643 1.00 9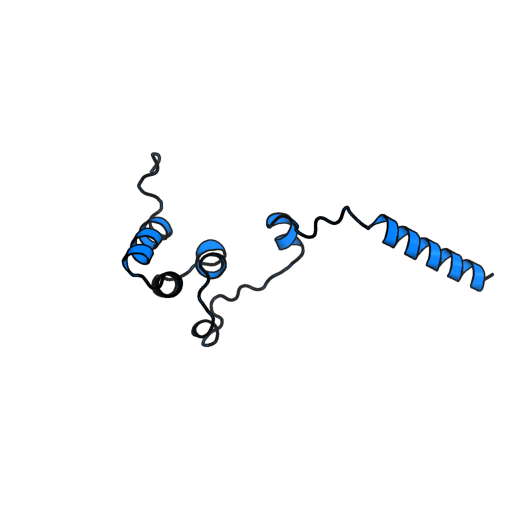3.81 86 LYS A N 1
ATOM 724 C CA . LYS A 1 86 ? -14.614 -4.510 5.217 1.00 93.81 86 LYS A CA 1
ATOM 725 C C . LYS A 1 86 ? -13.535 -5.255 4.439 1.00 93.81 86 LYS A C 1
ATOM 727 O O . LYS A 1 86 ? -13.850 -5.993 3.514 1.00 93.81 86 LYS A O 1
ATOM 732 N N . TYR A 1 87 ? -12.272 -5.032 4.788 1.00 94.56 87 TYR A N 1
ATOM 733 C CA . TYR A 1 87 ? -11.124 -5.618 4.104 1.00 94.56 87 TYR A CA 1
ATOM 734 C C . TYR A 1 87 ? -11.045 -7.136 4.295 1.00 94.56 87 TYR A C 1
ATOM 736 O O . TYR A 1 87 ? -10.765 -7.857 3.340 1.00 94.56 87 TYR A O 1
ATOM 744 N N . TYR A 1 88 ? -11.299 -7.617 5.515 1.00 90.06 88 TYR A N 1
ATOM 745 C CA . TYR A 1 88 ? -11.162 -9.032 5.852 1.00 90.06 88 TYR A CA 1
ATOM 746 C C . TYR A 1 88 ? -12.464 -9.817 5.657 1.00 90.06 88 TYR A C 1
ATOM 748 O O . TYR A 1 88 ? -12.436 -10.895 5.066 1.00 90.06 88 TYR A O 1
ATOM 756 N N . ASP A 1 89 ? -13.596 -9.269 6.113 1.00 86.31 89 ASP A N 1
ATOM 757 C CA . ASP A 1 89 ? -14.885 -9.973 6.080 1.00 86.31 89 ASP A CA 1
ATOM 758 C C . ASP A 1 89 ? -15.691 -9.678 4.804 1.00 86.31 89 ASP A C 1
ATOM 760 O O . ASP A 1 89 ? -16.674 -10.358 4.517 1.00 86.31 89 ASP A O 1
ATOM 764 N N . GLY A 1 90 ? -15.278 -8.682 4.014 1.00 84.62 90 GLY A N 1
ATOM 765 C CA . GLY A 1 90 ? -16.059 -8.156 2.897 1.00 84.62 90 GLY A CA 1
ATOM 766 C C . GLY A 1 90 ? -17.085 -7.113 3.349 1.00 84.62 90 GLY A C 1
ATOM 767 O O . GLY A 1 90 ? -17.424 -6.994 4.530 1.00 84.62 90 GLY A O 1
ATOM 768 N N . ASP A 1 91 ? -17.583 -6.313 2.405 1.00 85.38 91 ASP A N 1
ATOM 769 C CA . ASP A 1 91 ? -18.569 -5.272 2.699 1.00 85.38 91 ASP A CA 1
ATOM 770 C C . ASP A 1 91 ? -19.954 -5.880 2.965 1.00 85.38 91 ASP A C 1
ATOM 772 O O . ASP A 1 91 ? -20.729 -6.141 2.046 1.00 85.38 91 ASP A O 1
ATOM 776 N N . GLN A 1 92 ? -20.269 -6.058 4.249 1.00 80.62 92 GLN A N 1
ATOM 777 C CA . GLN A 1 92 ? -21.531 -6.632 4.732 1.00 80.62 92 GLN A CA 1
ATOM 778 C C . GLN A 1 92 ? -22.769 -5.7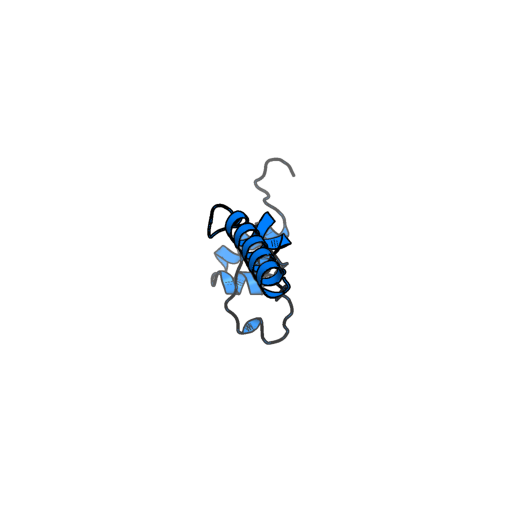93 4.379 1.00 80.62 92 GLN A C 1
ATOM 780 O O . GLN A 1 92 ? -23.899 -6.246 4.553 1.00 80.62 92 GLN A O 1
ATOM 785 N N . CYS A 1 93 ? -22.578 -4.559 3.909 1.00 83.81 93 CYS A N 1
ATOM 786 C CA . CYS A 1 93 ? -23.667 -3.701 3.458 1.00 83.81 93 CYS A CA 1
ATOM 787 C C . CYS A 1 93 ? -24.060 -3.958 1.995 1.00 83.81 93 CYS A C 1
ATOM 789 O O . CYS A 1 93 ? -25.045 -3.381 1.528 1.00 83.81 93 CYS A O 1
ATOM 791 N N . GLN A 1 94 ? -23.311 -4.781 1.251 1.00 82.62 94 GLN A N 1
ATOM 792 C CA . GLN A 1 94 ? -23.668 -5.129 -0.122 1.00 82.62 94 GLN A CA 1
ATOM 793 C C . GLN A 1 94 ? -24.818 -6.136 -0.138 1.00 82.62 94 GLN A C 1
ATOM 795 O O . GLN A 1 94 ? -24.825 -7.126 0.584 1.00 82.62 94 GLN A O 1
ATOM 800 N N . SER A 1 95 ? -25.809 -5.880 -0.993 1.00 76.81 95 SER A N 1
ATOM 801 C CA . SER A 1 95 ? -27.092 -6.593 -1.041 1.00 76.81 95 SER A CA 1
ATOM 802 C C . SER A 1 95 ? -27.011 -8.055 -1.501 1.00 76.81 95 SER A C 1
ATOM 804 O O . SER A 1 95 ? -28.052 -8.668 -1.730 1.00 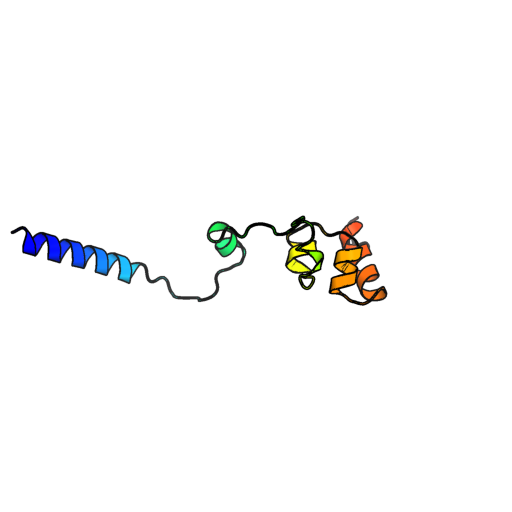76.81 95 SER A O 1
ATOM 806 N N . ASN A 1 96 ? -25.811 -8.600 -1.691 1.00 64.56 96 ASN A N 1
ATOM 807 C CA . ASN A 1 96 ? -25.598 -9.943 -2.205 1.00 64.56 96 ASN A CA 1
ATOM 808 C C . ASN A 1 96 ? -24.518 -10.645 -1.358 1.00 64.56 96 ASN A C 1
ATOM 810 O O . ASN A 1 96 ? -23.336 -10.443 -1.645 1.00 64.56 96 ASN A O 1
ATOM 814 N N . PRO A 1 97 ? -24.918 -11.380 -0.300 1.00 60.16 97 PRO A N 1
ATOM 815 C CA . PRO A 1 97 ? -23.999 -12.118 0.566 1.00 60.16 97 PRO A CA 1
ATOM 816 C C . PRO A 1 97 ? -23.286 -13.262 -0.165 1.00 60.16 97 PRO A C 1
ATOM 818 O O . PRO A 1 97 ? -23.861 -13.807 -1.139 1.00 60.16 97 PRO A O 1
#

pLDDT: mean 83.07, std 11.07, range [58.66, 98.06]

Sequence (97 aa):
MESLICRLLFFILIVHHVSSADQHTVFRSRQRANVLLLRSRRANAFLLEEILQGNLERECFEERCNKEEAREYFENDQKTNDFWTKYYDGDQCQSNP

InterPro domains:
  IPR000294 Gamma-carboxyglutamic acid-rich (GLA) domain [PF00594] (48-88)
  IPR000294 Gamma-carboxyglutamic acid-rich (GLA) domain [PS00011] (59-84)
  IPR000294 Gamma-carboxyglutamic acid-rich (GLA) domain [PS50998] (43-89)
  IPR000294 Gamma-carboxyglutamic acid-rich (GLA) domain [SM00069] (24-88)
  IPR050442 Peptidase S1 family, coagulation factors [PTHR24278] (11-97)

Secondary structure (DSSP, 8-state):
-HHHHHHHHHHHHHHHHHHT-----S---HHHHHHH--PPP-TT-GGGGGGSPP-HIIIIIIS---HHHHHHHHT-HHHHHHHHHHHHH--TTSS--